Protein AF-A0A5B8UDT5-F1 (afdb_monomer)

Organism: NCBI:txid661481

Nearest PDB structures (foldseek):
  3krw-assembly1_A  TM=4.691E-01  e=7.005E-01  Homo sapiens
  3e0c-assembly1_A  TM=6.497E-01  e=2.748E+00  Homo sapiens
  8hmf-assembly1_D  TM=4.962E-01  e=3.238E+00  Tetrahymena thermophila
  7ris-assembly1_A  TM=4.663E-01  e=1.874E+00  Rhodopseudomonas palustris CGA009

Foldseek 3Di:
DDDDDDDDDDDPPPPPPQQDFDWDWDAWPNWIKIWTADQAWTFIATPVRDTPDTDGNQARDWDWDPPVPPRGTWIWGHNDDPDPPPIDTDPPPPVVPDDDD

Mean predicted aligned error: 12.81 Å

pLDDT: mean 71.19, std 19.26, range [31.28, 93.44]

Secondary structure (DSSP, 8-state):
---------------------EEEEEEETTEEEEEEE-SS-EEEEETT--EEEEE---SSEEEEE-SSSSSS-EEEEE--SSSTT-EEEE-----TT----

Structure (mmCIF, N/CA/C/O backbone):
data_AF-A0A5B8UDT5-F1
#
_entry.id   AF-A0A5B8UDT5-F1
#
loop_
_atom_site.group_PDB
_atom_site.id
_atom_site.type_symbol
_atom_site.label_atom_id
_atom_site.label_alt_id
_atom_site.label_comp_id
_atom_site.label_asym_id
_atom_site.label_entity_id
_atom_site.label_seq_id
_atom_site.pdbx_PDB_ins_code
_atom_site.Cartn_x
_atom_site.Cartn_y
_atom_site.Cartn_z
_atom_site.occupancy
_atom_site.B_iso_or_equiv
_atom_site.auth_seq_id
_atom_site.auth_comp_id
_atom_site.auth_asym_id
_atom_site.auth_atom_id
_atom_site.pdbx_PDB_model_num
ATOM 1 N N . MET A 1 1 ? -8.823 39.862 -53.486 1.00 39.84 1 MET A N 1
ATOM 2 C CA . MET A 1 1 ? -8.465 38.428 -53.560 1.00 39.84 1 MET A CA 1
ATOM 3 C C . MET A 1 1 ? -7.975 37.966 -52.196 1.00 39.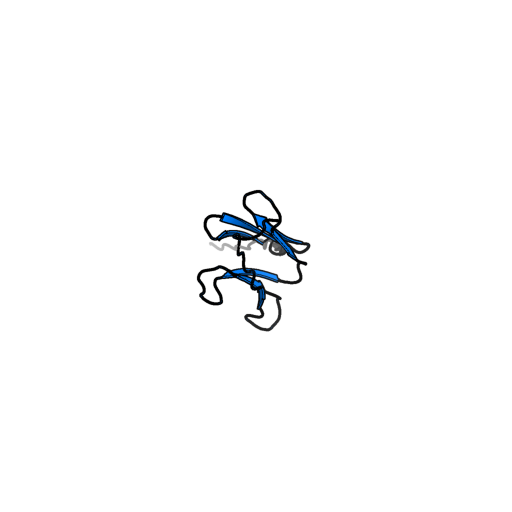84 1 MET A C 1
ATOM 5 O O . MET A 1 1 ? -7.106 38.598 -51.618 1.00 39.84 1 MET A O 1
ATOM 9 N N . ARG A 1 2 ? -8.595 36.902 -51.685 1.00 45.81 2 ARG A N 1
ATOM 10 C CA . ARG A 1 2 ? -8.346 36.196 -50.418 1.00 45.81 2 ARG A CA 1
ATOM 11 C C . ARG A 1 2 ? -6.991 35.489 -50.428 1.00 45.81 2 ARG A C 1
ATOM 13 O O . ARG A 1 2 ? -6.812 34.713 -51.357 1.00 45.81 2 ARG A O 1
ATOM 20 N N . ARG A 1 3 ? -6.154 35.627 -49.384 1.00 47.12 3 ARG A N 1
ATOM 21 C CA . ARG A 1 3 ? -5.308 34.544 -48.819 1.00 47.12 3 ARG A CA 1
ATOM 22 C C . ARG A 1 3 ? -5.023 34.806 -47.332 1.00 47.12 3 ARG A C 1
ATOM 24 O O . ARG A 1 3 ? -4.405 35.800 -46.980 1.00 47.12 3 ARG A O 1
ATOM 31 N N . LEU A 1 4 ? -5.532 33.903 -46.496 1.00 48.31 4 LEU A N 1
ATOM 32 C CA . LEU A 1 4 ? -5.233 33.749 -45.073 1.00 48.31 4 LEU A CA 1
ATOM 33 C C . LEU A 1 4 ? -3.885 33.030 -44.941 1.00 48.31 4 LEU A C 1
ATOM 35 O O . LEU A 1 4 ? -3.679 32.043 -45.646 1.00 48.31 4 LEU A O 1
ATOM 39 N N . PHE A 1 5 ? -3.026 33.455 -44.017 1.00 47.34 5 PHE A N 1
ATOM 40 C CA . PHE A 1 5 ? -1.934 32.621 -43.515 1.00 47.34 5 PHE A CA 1
ATOM 41 C C . PHE A 1 5 ? -2.009 32.592 -41.991 1.00 47.34 5 PHE A C 1
ATOM 43 O O . PHE A 1 5 ? -1.772 33.586 -41.312 1.00 47.34 5 PHE A O 1
ATOM 50 N N . PHE A 1 6 ? -2.428 31.433 -41.493 1.00 45.88 6 PHE A N 1
ATOM 51 C CA . PHE A 1 6 ? -2.328 31.018 -40.105 1.00 45.88 6 PHE A CA 1
ATOM 52 C C . PHE A 1 6 ? -0.880 30.607 -39.843 1.00 45.88 6 PHE A C 1
ATOM 54 O O . PHE A 1 6 ? -0.373 29.726 -40.537 1.00 45.88 6 PHE A O 1
ATOM 61 N N . THR A 1 7 ? -0.245 31.162 -38.817 1.00 51.66 7 THR A N 1
ATOM 62 C CA . THR A 1 7 ? 0.945 30.539 -38.229 1.00 51.66 7 THR A CA 1
ATOM 63 C C . THR A 1 7 ? 0.825 30.570 -36.716 1.00 51.66 7 THR A C 1
ATOM 65 O O . THR A 1 7 ? 0.914 31.600 -36.055 1.00 51.66 7 THR A O 1
ATOM 68 N N . THR A 1 8 ? 0.529 29.384 -36.207 1.00 51.75 8 THR A N 1
ATOM 69 C CA . THR A 1 8 ? 0.308 28.999 -34.822 1.00 51.75 8 THR A CA 1
ATOM 70 C C . THR A 1 8 ? 1.584 29.200 -34.003 1.00 51.75 8 THR A C 1
ATOM 72 O O . THR A 1 8 ? 2.636 28.671 -34.355 1.00 51.75 8 THR A O 1
ATOM 75 N N . VAL A 1 9 ? 1.498 29.943 -32.899 1.00 50.31 9 VAL A N 1
ATOM 76 C CA . VAL A 1 9 ? 2.582 30.051 -31.913 1.00 50.31 9 VAL A CA 1
ATOM 77 C C . VAL A 1 9 ? 2.682 28.727 -31.150 1.00 50.31 9 VAL A C 1
ATOM 79 O O . VAL A 1 9 ? 1.722 28.278 -30.527 1.00 50.31 9 VAL A O 1
ATOM 82 N N . PHE A 1 10 ? 3.847 28.091 -31.238 1.00 44.28 10 PHE A N 1
ATOM 83 C CA . PHE A 1 10 ? 4.182 26.821 -30.602 1.00 44.28 10 PHE A CA 1
ATOM 84 C C . PHE A 1 10 ? 4.489 27.065 -29.114 1.00 44.28 10 PHE A C 1
ATOM 86 O O . PHE A 1 10 ? 5.562 27.555 -28.767 1.00 44.28 10 PHE A O 1
ATOM 93 N N . PHE A 1 11 ? 3.540 26.768 -28.222 1.00 49.16 11 PHE A N 1
ATOM 94 C CA . PHE A 1 11 ? 3.797 26.743 -26.779 1.00 49.16 11 PHE A CA 1
ATOM 95 C C . PHE A 1 11 ? 4.605 25.483 -26.443 1.00 49.16 11 PHE A C 1
ATOM 97 O O . PHE A 1 11 ? 4.097 24.366 -26.531 1.00 49.16 11 PHE A O 1
ATOM 104 N N . PHE A 1 12 ? 5.867 25.662 -26.055 1.00 39.50 12 PHE A N 1
ATOM 105 C CA . PHE A 1 12 ? 6.689 24.613 -25.453 1.00 39.50 12 PHE A CA 1
ATOM 106 C C . PHE A 1 12 ? 6.118 24.297 -24.056 1.00 39.50 12 PHE A C 1
ATOM 108 O O . PHE A 1 12 ? 6.464 24.934 -23.063 1.00 39.50 12 PHE A O 1
ATOM 115 N N . LEU A 1 13 ? 5.185 23.346 -23.977 1.00 41.81 13 LEU A N 1
ATOM 116 C CA . LEU A 1 13 ? 4.772 22.730 -22.716 1.00 41.81 13 LEU A CA 1
ATOM 117 C C . LEU A 1 13 ? 5.905 21.808 -22.261 1.00 41.81 13 LEU A C 1
ATOM 119 O O . LEU A 1 13 ? 6.036 20.677 -22.724 1.00 41.81 13 LEU A O 1
ATOM 123 N N . ILE A 1 14 ? 6.747 22.314 -21.362 1.00 48.78 14 ILE A N 1
ATOM 124 C CA . ILE A 1 14 ? 7.653 21.479 -20.577 1.00 48.78 14 ILE A CA 1
ATOM 125 C C . ILE A 1 14 ? 6.757 20.650 -19.653 1.00 48.78 14 ILE A C 1
ATOM 127 O O . ILE A 1 14 ? 6.334 21.117 -18.596 1.00 48.78 14 ILE A O 1
ATOM 131 N N . PHE A 1 15 ? 6.420 19.429 -20.065 1.00 46.50 15 PHE A N 1
ATOM 132 C CA . PHE A 1 15 ? 5.884 18.438 -19.144 1.00 46.50 15 PHE A CA 1
ATOM 133 C C . PHE A 1 15 ? 7.016 18.055 -18.191 1.00 46.50 15 PHE A C 1
ATOM 135 O O . PHE A 1 15 ? 7.841 17.196 -18.489 1.00 46.50 15 PHE A O 1
ATOM 142 N N . LEU A 1 16 ? 7.066 18.724 -17.040 1.00 43.16 16 LEU A N 1
ATOM 143 C CA . LEU A 1 16 ? 7.671 18.157 -15.844 1.00 43.16 16 LEU A CA 1
ATOM 144 C C . LEU A 1 16 ? 6.931 16.846 -15.576 1.00 43.16 16 LEU A C 1
ATOM 146 O O . LEU A 1 16 ? 5.809 16.854 -15.073 1.00 43.16 16 LEU A O 1
ATOM 150 N N . THR A 1 17 ? 7.531 15.718 -15.943 1.00 43.53 17 THR A N 1
ATOM 151 C CA . THR A 1 17 ? 7.109 14.418 -15.428 1.00 43.53 17 THR A CA 1
ATOM 152 C C . THR A 1 17 ? 7.437 14.415 -13.941 1.00 43.53 17 THR A C 1
ATOM 154 O O . THR A 1 17 ? 8.534 14.036 -13.533 1.00 43.53 17 THR A O 1
ATOM 157 N N . GLN A 1 18 ? 6.520 14.928 -13.122 1.00 46.03 18 GLN A N 1
ATOM 158 C CA . GLN A 1 18 ? 6.559 14.689 -11.689 1.00 46.03 18 GLN A CA 1
ATOM 159 C C . GLN A 1 18 ? 6.444 13.175 -11.500 1.00 46.03 18 GLN A C 1
ATOM 161 O O . GLN A 1 18 ? 5.513 12.563 -12.030 1.00 46.03 18 GLN A O 1
ATOM 166 N N . GLY A 1 19 ? 7.426 12.572 -10.819 1.00 51.31 19 GLY A N 1
ATOM 167 C CA . GLY A 1 19 ? 7.373 11.163 -10.430 1.00 51.31 19 GLY A CA 1
ATOM 168 C C . GLY A 1 19 ? 6.005 10.865 -9.826 1.00 51.31 19 GLY A C 1
ATOM 169 O O . GLY A 1 19 ? 5.492 11.675 -9.053 1.00 51.31 19 GLY A O 1
ATOM 170 N N . GLN A 1 20 ? 5.377 9.775 -10.267 1.00 57.88 20 GLN A N 1
ATOM 171 C CA . GLN A 1 20 ? 3.999 9.448 -9.917 1.00 57.88 20 GLN A CA 1
ATOM 172 C C . GLN A 1 20 ? 3.846 9.361 -8.396 1.00 57.88 20 GLN A C 1
ATOM 174 O O . GLN A 1 20 ? 4.135 8.336 -7.790 1.00 57.88 20 GLN A O 1
ATOM 179 N N . GLN A 1 21 ? 3.345 10.429 -7.779 1.00 64.06 21 GLN A N 1
ATOM 180 C CA . GLN A 1 21 ? 2.792 10.349 -6.440 1.00 64.06 21 GLN A CA 1
ATOM 181 C C . GLN A 1 21 ? 1.527 9.495 -6.541 1.00 64.06 21 GLN A C 1
ATOM 183 O O . GLN A 1 21 ? 0.489 9.939 -7.038 1.00 64.06 21 GLN A O 1
ATOM 188 N N . ALA A 1 22 ? 1.629 8.241 -6.118 1.00 78.81 22 ALA A N 1
ATOM 189 C CA . ALA A 1 22 ? 0.556 7.272 -6.224 1.00 78.81 22 ALA A CA 1
ATOM 190 C C . ALA A 1 22 ? -0.033 7.032 -4.833 1.00 78.81 22 ALA A C 1
ATOM 192 O O . ALA A 1 22 ? 0.456 6.218 -4.053 1.00 78.81 22 ALA A O 1
ATOM 193 N N . THR A 1 23 ? -1.116 7.741 -4.510 1.00 90.19 23 THR A N 1
ATOM 194 C CA . THR A 1 23 ? -1.945 7.406 -3.347 1.00 90.19 23 THR A CA 1
ATOM 195 C C . THR A 1 23 ? -3.106 6.528 -3.800 1.00 90.19 23 THR A C 1
ATOM 197 O O . THR A 1 23 ? -3.962 6.966 -4.568 1.00 90.19 23 THR A O 1
ATOM 200 N N . LYS A 1 24 ? -3.162 5.281 -3.324 1.00 89.44 24 LYS A N 1
ATOM 201 C CA . LYS A 1 24 ? -4.230 4.325 -3.663 1.00 89.44 24 LYS A CA 1
ATOM 202 C C . LYS A 1 24 ? -4.915 3.855 -2.385 1.00 89.44 24 LYS A C 1
ATOM 204 O O . LYS A 1 24 ? -4.264 3.535 -1.394 1.00 89.44 24 LYS A O 1
ATOM 209 N N . THR A 1 25 ? -6.244 3.813 -2.404 1.00 90.12 25 THR A N 1
ATOM 210 C CA . THR A 1 25 ? -7.049 3.325 -1.276 1.00 90.12 25 THR A CA 1
ATOM 211 C C . THR A 1 25 ? -7.698 1.999 -1.640 1.00 90.12 25 THR A C 1
ATOM 213 O O . THR A 1 25 ? -8.211 1.839 -2.746 1.00 90.12 25 THR A O 1
ATOM 216 N N . VAL A 1 26 ? -7.696 1.054 -0.703 1.00 86.88 26 VAL A N 1
ATOM 217 C CA . VAL A 1 26 ? -8.310 -0.264 -0.870 1.00 86.88 26 VAL A CA 1
ATOM 218 C C . VAL A 1 26 ? -9.104 -0.648 0.372 1.00 86.88 26 VAL A C 1
ATOM 220 O O . VAL A 1 26 ? -8.733 -0.306 1.494 1.00 86.88 26 VAL A O 1
ATOM 223 N N . THR A 1 27 ? -10.203 -1.368 0.171 1.00 86.62 27 THR A N 1
ATOM 224 C CA . THR A 1 27 ? -10.967 -1.987 1.256 1.00 86.62 27 THR A CA 1
ATOM 225 C C . THR A 1 27 ? -10.687 -3.487 1.262 1.00 86.62 27 THR A C 1
ATOM 227 O O . THR A 1 27 ? -10.862 -4.140 0.234 1.00 86.62 27 THR A O 1
ATOM 230 N N . ILE A 1 28 ? -10.250 -4.015 2.406 1.00 79.75 28 ILE A N 1
ATOM 231 C CA . ILE A 1 28 ? -9.960 -5.437 2.653 1.00 79.75 28 ILE A CA 1
ATOM 232 C C . ILE A 1 28 ? -10.704 -5.822 3.934 1.00 79.75 28 ILE A C 1
ATOM 234 O O . ILE A 1 28 ? -10.540 -5.151 4.952 1.00 79.75 28 ILE A O 1
ATOM 238 N N . ASP A 1 29 ? -11.569 -6.838 3.886 1.00 80.19 29 ASP A N 1
ATOM 239 C CA . ASP A 1 29 ? -12.415 -7.262 5.018 1.00 80.19 29 ASP A CA 1
ATOM 240 C C . ASP A 1 29 ? -13.188 -6.108 5.691 1.00 80.19 29 ASP A C 1
ATOM 242 O O . ASP A 1 29 ? -13.255 -5.992 6.916 1.00 80.19 29 ASP A O 1
ATOM 246 N N . GLY A 1 30 ? -13.722 -5.183 4.887 1.00 82.12 30 GLY A N 1
ATOM 247 C CA . GLY A 1 30 ? -14.442 -4.001 5.378 1.00 82.12 30 GLY A CA 1
ATOM 248 C C . GLY A 1 30 ? -13.560 -2.937 6.049 1.00 82.12 30 GLY A C 1
ATOM 249 O O . GLY A 1 30 ? -14.069 -1.909 6.493 1.00 82.12 30 GLY A O 1
ATOM 250 N N . LYS A 1 31 ? -12.239 -3.136 6.105 1.00 84.81 31 LYS A N 1
ATOM 251 C CA . LYS A 1 31 ? -11.267 -2.170 6.630 1.00 84.81 31 LYS A CA 1
ATOM 252 C C . LYS A 1 31 ? -10.616 -1.416 5.478 1.00 84.81 31 LYS A C 1
ATOM 254 O O . LYS A 1 31 ? -10.210 -2.011 4.483 1.00 84.81 31 LYS A O 1
ATOM 259 N N . ARG A 1 32 ? -10.517 -0.094 5.617 1.00 88.69 32 ARG A N 1
ATOM 260 C CA . ARG A 1 32 ? -9.911 0.785 4.612 1.00 88.69 32 ARG A CA 1
ATOM 261 C C . ARG A 1 32 ? -8.417 0.952 4.874 1.00 88.69 32 ARG A C 1
ATOM 263 O O . ARG A 1 32 ? -8.028 1.268 5.998 1.00 88.69 32 ARG A O 1
ATOM 270 N N . PHE A 1 33 ? -7.627 0.809 3.820 1.00 89.12 33 PHE A N 1
ATOM 271 C CA . PHE A 1 33 ? -6.189 1.042 3.794 1.00 89.12 33 PHE A CA 1
ATOM 272 C C . PHE A 1 33 ? -5.860 2.096 2.757 1.00 89.12 33 PHE A C 1
ATOM 274 O O . PHE A 1 33 ? -6.462 2.121 1.684 1.00 89.12 33 PHE A O 1
ATOM 281 N N . THR A 1 34 ? -4.885 2.935 3.072 1.00 93.19 34 THR A N 1
ATOM 282 C CA . THR A 1 34 ? -4.355 3.936 2.152 1.00 93.19 34 THR A CA 1
ATOM 283 C C . THR A 1 34 ? -2.868 3.694 2.010 1.00 93.19 34 THR A C 1
ATOM 285 O O . THR A 1 34 ? -2.129 3.780 2.987 1.00 93.19 34 THR A O 1
ATOM 288 N N . ALA A 1 35 ? -2.457 3.361 0.794 1.00 91.88 35 ALA A N 1
ATOM 289 C CA . ALA A 1 35 ? -1.068 3.255 0.405 1.00 91.88 35 ALA A CA 1
ATOM 290 C C . ALA A 1 35 ? -0.619 4.556 -0.246 1.00 91.88 35 ALA A C 1
ATOM 292 O O . ALA A 1 35 ? -1.355 5.142 -1.045 1.00 91.88 35 ALA A O 1
ATOM 293 N N . HIS A 1 36 ? 0.590 4.970 0.086 1.00 92.56 36 HIS A N 1
ATOM 294 C CA . HIS A 1 36 ? 1.277 6.103 -0.503 1.00 92.56 36 HIS A CA 1
ATOM 295 C C . HIS A 1 36 ? 2.610 5.631 -1.048 1.00 92.56 36 HIS A C 1
ATOM 297 O O . HIS A 1 36 ? 3.325 4.881 -0.381 1.00 92.56 36 HIS A O 1
ATOM 303 N N . HIS A 1 37 ? 2.924 6.100 -2.245 1.00 90.81 37 HIS A N 1
ATOM 304 C CA . HIS A 1 37 ? 4.205 5.901 -2.881 1.00 90.81 37 HIS A CA 1
ATOM 305 C C . HIS A 1 37 ? 4.654 7.212 -3.513 1.00 90.81 37 HIS A C 1
ATOM 307 O O . HIS A 1 37 ? 3.914 7.817 -4.296 1.00 90.81 37 HIS A O 1
ATOM 313 N N . ASP A 1 38 ? 5.863 7.628 -3.168 1.00 89.00 38 ASP A N 1
ATOM 314 C CA . ASP A 1 38 ? 6.626 8.627 -3.896 1.00 89.00 38 ASP A CA 1
ATOM 315 C C . ASP A 1 38 ? 8.101 8.192 -3.990 1.00 89.00 38 ASP A C 1
ATOM 317 O O . ASP A 1 38 ? 8.463 7.066 -3.646 1.00 89.00 38 ASP A O 1
ATOM 321 N N . GLN A 1 39 ? 8.955 9.089 -4.483 1.00 84.50 39 GLN A N 1
ATOM 322 C CA . G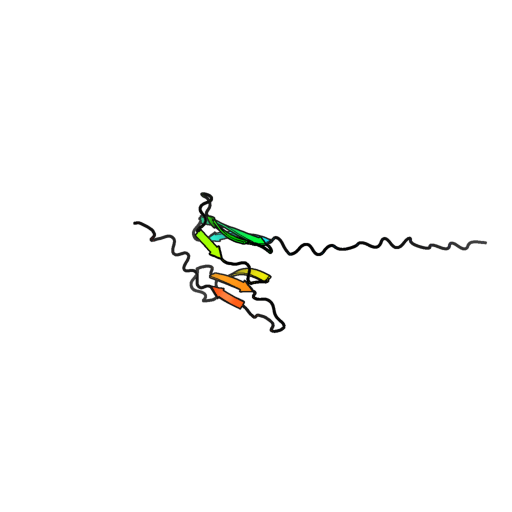LN A 1 39 ? 10.390 8.848 -4.659 1.00 84.50 39 GLN A CA 1
ATOM 323 C C . GLN A 1 39 ? 11.173 8.631 -3.346 1.00 84.50 39 GLN A C 1
ATOM 325 O O . GLN A 1 39 ? 12.327 8.212 -3.397 1.00 84.50 39 GLN A O 1
ATOM 330 N N . TRP A 1 40 ? 10.590 8.946 -2.186 1.00 87.12 40 TRP A N 1
ATOM 331 C CA . TRP A 1 40 ? 11.251 8.916 -0.878 1.00 87.12 40 TRP A CA 1
ATOM 332 C C . TRP A 1 40 ? 10.682 7.854 0.051 1.00 87.12 40 TRP A C 1
ATOM 334 O O . TRP A 1 40 ? 11.427 7.255 0.824 1.00 87.12 40 TRP A O 1
ATOM 344 N N . ASP A 1 41 ? 9.382 7.601 -0.034 1.00 89.62 41 ASP A N 1
ATOM 345 C CA . ASP A 1 41 ? 8.685 6.760 0.916 1.00 89.62 41 ASP A CA 1
ATOM 346 C C . ASP A 1 41 ? 7.665 5.844 0.243 1.00 89.62 41 ASP A C 1
ATOM 348 O O . ASP A 1 41 ? 6.946 6.199 -0.698 1.00 89.62 41 ASP A O 1
ATOM 352 N N . PHE A 1 42 ? 7.534 4.657 0.834 1.00 90.62 42 PHE A N 1
ATOM 353 C CA . PHE A 1 42 ? 6.344 3.842 0.697 1.00 90.62 42 PHE A CA 1
ATOM 354 C C . PHE A 1 42 ? 5.789 3.465 2.062 1.00 90.62 42 PHE A C 1
ATOM 356 O O . PHE A 1 42 ? 6.490 2.928 2.927 1.00 90.62 42 PHE A O 1
ATOM 363 N N . TRP A 1 43 ? 4.489 3.673 2.233 1.00 91.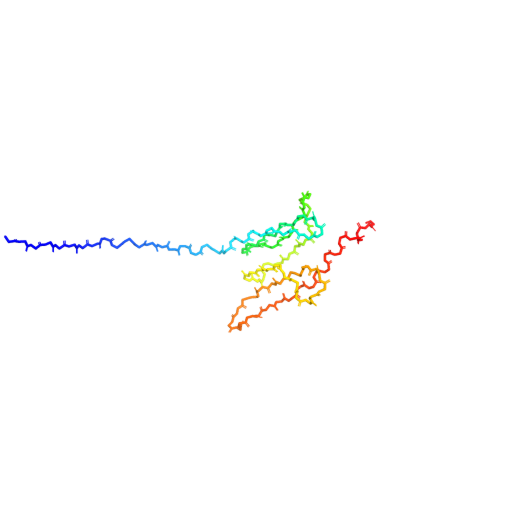94 43 TRP A N 1
ATOM 364 C CA . TRP A 1 43 ? 3.789 3.226 3.425 1.00 91.94 43 TRP A CA 1
ATOM 365 C C . TRP A 1 43 ? 2.340 2.875 3.137 1.00 91.94 43 TRP A C 1
ATOM 367 O O . TRP A 1 43 ? 1.723 3.353 2.188 1.00 91.94 43 TRP A O 1
ATOM 377 N N . ILE A 1 44 ? 1.782 2.049 4.015 1.00 91.88 44 ILE A N 1
ATOM 378 C CA . ILE A 1 44 ? 0.352 1.766 4.068 1.00 91.88 44 ILE A CA 1
ATOM 379 C C . ILE A 1 44 ? -0.126 2.093 5.472 1.00 91.88 44 ILE A C 1
ATOM 381 O O . ILE A 1 44 ? 0.424 1.578 6.447 1.00 91.88 44 ILE A O 1
ATOM 385 N N . ILE A 1 45 ? -1.170 2.910 5.571 1.00 93.44 45 ILE A N 1
ATOM 386 C CA . ILE A 1 45 ? -1.879 3.162 6.826 1.00 93.44 45 ILE A CA 1
ATOM 387 C C . ILE A 1 45 ? -3.256 2.505 6.828 1.00 93.44 45 ILE A C 1
ATOM 389 O O . ILE A 1 45 ? -3.893 2.340 5.784 1.00 93.44 45 ILE A O 1
ATOM 393 N N . ASN A 1 46 ? -3.736 2.154 8.017 1.00 91.88 46 ASN A N 1
ATOM 394 C CA . ASN A 1 46 ? -5.111 1.710 8.229 1.00 91.88 46 ASN A CA 1
ATOM 395 C C . ASN A 1 46 ? -6.078 2.908 8.403 1.00 91.88 46 ASN A C 1
ATOM 397 O O . ASN A 1 46 ? -5.681 4.074 8.433 1.00 91.88 46 ASN A O 1
ATOM 401 N N . SER A 1 47 ? -7.370 2.630 8.593 1.00 89.31 47 SER A N 1
ATOM 402 C CA . SER A 1 47 ? -8.400 3.658 8.817 1.00 89.31 47 SER A CA 1
ATOM 403 C C . SER A 1 47 ? -8.219 4.490 10.095 1.00 89.31 47 SER A C 1
ATOM 405 O O . SER A 1 47 ? -8.820 5.557 10.204 1.00 89.31 47 SER A O 1
ATOM 407 N N . LYS A 1 48 ? -7.420 4.014 11.056 1.00 93.31 48 LYS A N 1
ATOM 408 C CA . LYS A 1 48 ? -7.051 4.724 12.290 1.00 93.31 48 LYS A CA 1
ATOM 409 C C . LYS A 1 48 ? -5.794 5.588 12.124 1.00 93.31 48 LYS A C 1
ATOM 411 O O . LYS A 1 48 ? -5.424 6.274 13.067 1.00 93.31 48 LYS A O 1
ATOM 416 N N . LYS A 1 49 ? -5.205 5.611 10.921 1.00 92.06 49 LYS A N 1
ATOM 417 C CA . LYS A 1 49 ? -3.928 6.258 10.579 1.00 92.06 49 LYS A CA 1
ATOM 418 C C . LYS A 1 49 ? -2.688 5.568 11.163 1.00 92.06 49 LYS A C 1
ATOM 420 O O . LYS A 1 49 ? -1.615 6.161 11.133 1.00 92.06 49 LYS A O 1
ATOM 425 N N . ASP A 1 50 ? -2.802 4.323 11.627 1.00 92.69 50 ASP A N 1
ATOM 426 C CA . ASP A 1 50 ? -1.626 3.550 12.035 1.00 92.69 50 ASP A CA 1
ATOM 427 C C . ASP A 1 50 ? -0.899 3.032 10.793 1.00 92.69 50 ASP A C 1
ATOM 429 O O . ASP A 1 50 ? -1.530 2.435 9.913 1.00 92.69 50 ASP A O 1
ATOM 433 N N . THR A 1 51 ? 0.421 3.207 10.741 1.00 91.38 51 THR A N 1
ATOM 434 C CA . THR A 1 51 ? 1.274 2.610 9.707 1.00 91.38 51 THR A CA 1
ATOM 435 C C . THR A 1 51 ? 1.362 1.102 9.912 1.00 91.38 51 THR A C 1
ATOM 437 O O . THR A 1 51 ? 1.881 0.633 10.920 1.00 91.38 51 THR A O 1
ATOM 440 N N . VAL A 1 52 ? 0.857 0.339 8.943 1.00 90.38 52 VAL A N 1
ATOM 441 C CA . VAL A 1 52 ? 0.868 -1.134 8.951 1.00 90.38 52 VAL A CA 1
ATOM 442 C C 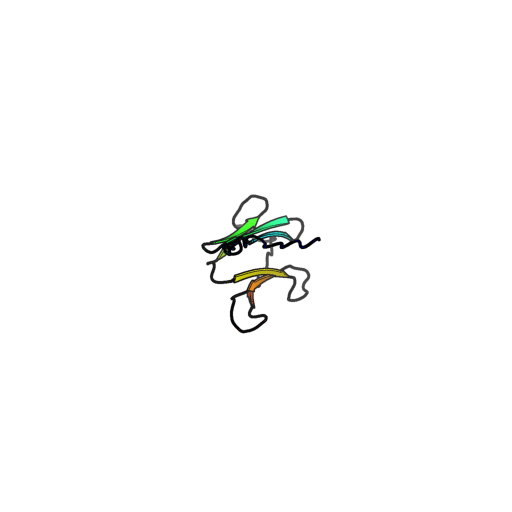. VAL A 1 52 ? 1.956 -1.719 8.056 1.00 90.38 52 VAL A C 1
ATOM 444 O O . VAL A 1 52 ? 2.342 -2.870 8.235 1.00 90.38 52 VAL A O 1
ATOM 447 N N . VAL A 1 53 ? 2.460 -0.929 7.105 1.00 88.88 53 VAL A N 1
ATOM 448 C CA . VAL A 1 53 ? 3.593 -1.273 6.240 1.00 88.88 53 VAL A CA 1
ATOM 449 C C . VAL A 1 53 ? 4.438 -0.031 6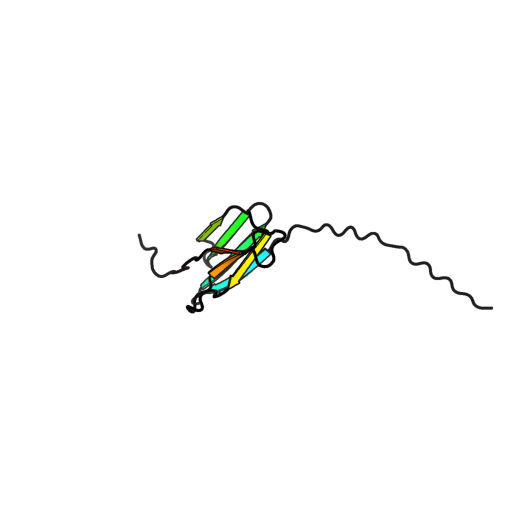.037 1.00 88.88 53 VAL A C 1
ATOM 451 O O . VAL A 1 53 ? 3.896 1.045 5.782 1.00 88.88 53 VAL A O 1
ATOM 454 N N . LYS A 1 54 ? 5.757 -0.200 6.094 1.00 90.12 54 LYS A N 1
ATOM 455 C CA . LYS A 1 54 ? 6.734 0.783 5.636 1.00 90.12 54 LYS A CA 1
ATOM 456 C C . LYS A 1 54 ? 7.834 0.046 4.881 1.00 90.12 54 LYS A C 1
ATOM 458 O O . LYS A 1 54 ? 8.384 -0.912 5.418 1.00 90.12 54 LYS A O 1
ATOM 463 N N . LEU A 1 55 ? 8.113 0.467 3.652 1.00 86.44 55 LEU A N 1
ATOM 464 C CA . LEU A 1 55 ? 9.157 -0.105 2.799 1.00 86.44 55 LEU A CA 1
ATOM 465 C C . LEU A 1 55 ? 10.000 1.024 2.208 1.00 86.44 55 LEU A C 1
ATOM 467 O O . LEU A 1 55 ? 9.534 2.156 2.086 1.00 86.44 55 LEU A O 1
ATOM 471 N N . GLU A 1 56 ? 11.227 0.700 1.817 1.00 85.56 56 GLU A N 1
ATOM 472 C CA . GLU A 1 56 ? 12.030 1.599 0.989 1.00 85.56 56 GLU A CA 1
ATOM 473 C C . GLU A 1 56 ? 11.412 1.706 -0.420 1.00 85.56 56 GLU A C 1
ATOM 475 O O . GLU A 1 56 ? 10.927 0.694 -0.943 1.00 85.56 56 GLU A O 1
ATOM 480 N N . PRO A 1 57 ? 11.427 2.892 -1.057 1.00 80.38 57 PRO A N 1
ATOM 481 C CA . PRO A 1 57 ? 10.823 3.141 -2.371 1.00 80.38 57 PRO A CA 1
ATOM 482 C C . PRO A 1 57 ? 11.693 2.589 -3.519 1.00 80.38 57 PRO A C 1
ATOM 484 O O . PRO A 1 57 ? 12.050 3.294 -4.457 1.00 80.38 57 PRO A O 1
ATOM 487 N N . ALA A 1 58 ? 12.081 1.316 -3.448 1.00 82.69 58 ALA A N 1
ATOM 488 C CA . ALA A 1 58 ? 12.947 0.659 -4.431 1.00 82.69 58 ALA A CA 1
ATOM 489 C C . ALA A 1 58 ? 12.164 0.045 -5.615 1.00 82.69 58 ALA A C 1
ATOM 491 O O . ALA A 1 58 ? 12.575 -0.971 -6.177 1.00 82.69 58 ALA A O 1
ATOM 492 N N . PHE A 1 59 ? 11.003 0.610 -5.946 1.00 82.44 59 PHE A N 1
ATOM 493 C CA . PHE A 1 59 ? 10.075 0.138 -6.976 1.00 82.44 59 PHE A CA 1
ATOM 494 C C . PHE A 1 59 ? 9.378 1.336 -7.638 1.00 82.44 59 PHE A C 1
ATOM 496 O O . PHE A 1 59 ? 9.371 2.426 -7.076 1.00 82.44 59 PHE A O 1
ATOM 503 N N . MET A 1 60 ? 8.849 1.147 -8.848 1.00 81.06 60 MET A N 1
ATOM 504 C CA . MET A 1 60 ? 8.237 2.182 -9.688 1.00 81.06 60 MET A CA 1
ATOM 505 C C . MET A 1 60 ? 6.737 2.383 -9.444 1.00 81.06 60 MET A C 1
ATOM 507 O O . MET A 1 60 ? 6.246 3.502 -9.561 1.00 81.06 60 MET A O 1
ATOM 511 N N . ASP A 1 61 ? 5.992 1.310 -9.174 1.00 84.44 61 ASP A N 1
ATOM 512 C CA . ASP A 1 61 ? 4.555 1.374 -8.876 1.00 84.44 61 ASP A CA 1
ATOM 513 C C . ASP A 1 61 ? 4.149 0.201 -7.975 1.00 84.44 61 ASP A C 1
ATOM 515 O O . ASP A 1 61 ? 4.925 -0.712 -7.687 1.00 84.44 61 ASP A O 1
ATOM 519 N N . PHE A 1 62 ? 2.906 0.213 -7.514 1.00 86.31 62 PHE A N 1
ATOM 520 C CA . PHE A 1 62 ? 2.314 -0.853 -6.729 1.00 86.31 62 PHE A CA 1
ATOM 521 C C . PHE A 1 62 ? 0.843 -1.067 -7.093 1.00 86.31 62 PHE A C 1
ATOM 523 O O . PHE A 1 62 ? 0.128 -0.150 -7.507 1.00 86.31 62 PHE A O 1
ATOM 530 N N . LYS A 1 63 ? 0.330 -2.277 -6.875 1.00 86.25 63 LYS A N 1
ATOM 531 C CA . LYS A 1 63 ? -1.100 -2.583 -7.019 1.00 86.25 63 LYS A CA 1
ATOM 532 C C . LYS A 1 63 ? -1.568 -3.594 -5.983 1.00 86.25 63 LYS A C 1
ATOM 534 O O . LYS A 1 63 ? -0.796 -4.426 -5.518 1.00 86.25 63 LYS A O 1
ATOM 539 N N . PHE A 1 64 ? -2.857 -3.528 -5.663 1.00 85.81 64 PHE A N 1
ATOM 540 C CA . PHE A 1 64 ? -3.530 -4.533 -4.845 1.00 85.81 64 PHE A CA 1
ATOM 541 C C . PHE A 1 64 ? -4.247 -5.536 -5.747 1.00 85.81 64 PHE A C 1
ATOM 543 O O . PHE A 1 64 ? -5.158 -5.144 -6.480 1.00 85.81 64 PHE A O 1
ATOM 550 N N . SER A 1 65 ? -3.871 -6.810 -5.681 1.00 84.06 65 SER A N 1
ATOM 551 C CA . SER A 1 65 ? -4.436 -7.879 -6.513 1.00 84.06 65 SER A CA 1
ATOM 552 C C . SER A 1 65 ? -4.494 -9.178 -5.725 1.00 84.06 65 SER A C 1
ATOM 554 O O . SER A 1 65 ? -3.564 -9.457 -4.992 1.00 84.06 65 SER A O 1
ATOM 556 N N . ASP A 1 66 ? -5.543 -9.975 -5.896 1.00 83.44 66 ASP A N 1
ATOM 557 C CA . ASP A 1 66 ? -5.589 -11.354 -5.389 1.00 83.44 66 ASP A CA 1
ATOM 558 C C . ASP A 1 66 ? -4.840 -12.253 -6.387 1.00 83.44 66 ASP A C 1
ATOM 560 O O . ASP A 1 66 ? -5.391 -12.652 -7.417 1.00 83.44 66 ASP A O 1
ATOM 564 N N . PHE A 1 67 ? -3.531 -12.430 -6.181 1.00 81.81 67 PHE A N 1
ATOM 565 C CA . PHE A 1 67 ? -2.663 -13.122 -7.136 1.00 81.81 67 PHE A CA 1
ATOM 566 C C . PHE A 1 67 ? -2.816 -14.643 -7.039 1.00 81.81 67 PHE A C 1
ATOM 568 O O . PHE A 1 67 ? -2.823 -15.329 -8.065 1.00 81.81 67 PHE A O 1
ATOM 575 N N . ASN A 1 68 ? -2.955 -15.176 -5.823 1.00 80.69 68 ASN A N 1
ATOM 576 C CA . ASN A 1 68 ? -3.078 -16.613 -5.572 1.00 80.69 68 ASN A CA 1
ATOM 577 C C . ASN A 1 68 ? -4.537 -17.125 -5.585 1.00 80.69 68 ASN A C 1
ATOM 579 O O . ASN A 1 68 ? -4.742 -18.337 -5.501 1.00 80.69 68 ASN A O 1
ATOM 583 N N . LYS A 1 69 ? -5.526 -16.237 -5.770 1.00 85.62 69 LYS A N 1
ATOM 584 C CA . LYS A 1 69 ? -6.970 -16.529 -5.822 1.00 85.62 69 LYS A CA 1
ATOM 585 C C . LYS A 1 69 ? -7.512 -17.114 -4.518 1.00 85.62 69 LYS A C 1
ATOM 587 O O . LYS A 1 69 ? -8.419 -17.950 -4.553 1.00 85.62 69 LYS A O 1
ATOM 592 N N . ASP A 1 70 ? -6.956 -16.709 -3.381 1.00 80.12 70 ASP A N 1
ATOM 593 C CA . ASP A 1 70 ? -7.388 -17.180 -2.062 1.00 80.12 70 ASP A CA 1
ATOM 594 C C . ASP A 1 70 ? -8.496 -16.312 -1.435 1.00 80.12 70 ASP A C 1
ATOM 596 O O . ASP A 1 70 ? -9.006 -16.631 -0.357 1.00 80.12 70 ASP A O 1
ATOM 600 N N . GLY A 1 71 ? -8.917 -15.255 -2.137 1.00 77.69 71 GLY A N 1
ATOM 601 C CA . GLY A 1 71 ? -9.934 -14.311 -1.688 1.00 77.6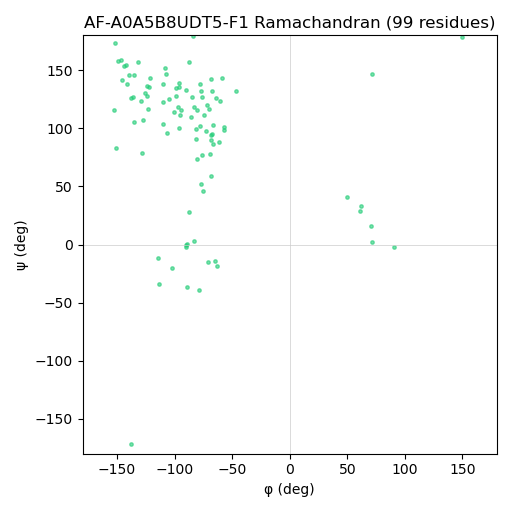9 71 GLY A CA 1
ATOM 602 C C . GLY A 1 71 ? -9.374 -13.109 -0.925 1.00 77.69 71 GLY A C 1
ATOM 603 O O . GLY A 1 71 ? -10.149 -12.216 -0.570 1.00 77.69 71 GLY A O 1
ATOM 604 N N . TYR A 1 72 ? -8.060 -13.038 -0.701 1.00 79.00 72 TYR A N 1
ATOM 605 C CA . TYR A 1 72 ? -7.381 -11.906 -0.081 1.00 79.00 72 TYR A CA 1
ATOM 606 C C . TYR A 1 72 ? -6.570 -11.114 -1.112 1.00 79.00 72 TYR A C 1
ATOM 608 O O . TYR A 1 72 ? -6.046 -11.642 -2.082 1.00 79.00 72 TYR A O 1
ATOM 616 N N . LYS A 1 73 ? -6.484 -9.790 -0.928 1.00 81.38 73 LYS A N 1
ATOM 617 C CA . LYS A 1 73 ? -5.665 -8.948 -1.810 1.00 81.38 73 LYS A CA 1
ATOM 618 C C . LYS A 1 73 ? -4.212 -8.939 -1.348 1.00 81.38 73 LYS A C 1
ATOM 620 O O . LYS A 1 73 ? -3.937 -8.522 -0.225 1.00 81.38 73 LYS A O 1
ATOM 625 N N . ASP A 1 74 ? -3.310 -9.255 -2.265 1.00 82.50 74 ASP A N 1
ATOM 626 C CA . ASP A 1 74 ? -1.865 -9.123 -2.122 1.00 82.50 74 ASP A CA 1
ATOM 627 C C . ASP A 1 74 ? -1.377 -7.732 -2.535 1.00 82.50 74 ASP A C 1
ATOM 629 O O . ASP A 1 74 ? -2.007 -7.030 -3.336 1.00 82.50 74 ASP A O 1
ATOM 633 N N . LEU A 1 75 ? -0.205 -7.351 -2.022 1.00 86.00 75 LEU A N 1
ATOM 634 C CA . LEU A 1 75 ? 0.529 -6.172 -2.467 1.00 86.00 75 LEU A CA 1
ATOM 635 C C . LEU A 1 75 ? 1.574 -6.585 -3.511 1.00 86.00 75 LEU A C 1
ATOM 637 O O . LEU A 1 75 ? 2.570 -7.240 -3.200 1.00 86.00 75 LEU A O 1
ATOM 641 N N . MET A 1 76 ? 1.367 -6.165 -4.755 1.00 85.56 76 MET A N 1
ATOM 642 C CA . MET A 1 76 ? 2.334 -6.346 -5.837 1.00 85.56 76 MET A CA 1
ATOM 643 C C . MET A 1 76 ? 3.133 -5.059 -6.029 1.00 85.56 76 MET A C 1
ATOM 645 O O . MET A 1 76 ? 2.533 -3.996 -6.192 1.00 85.56 76 MET A O 1
ATOM 649 N N . LEU A 1 77 ? 4.462 -5.162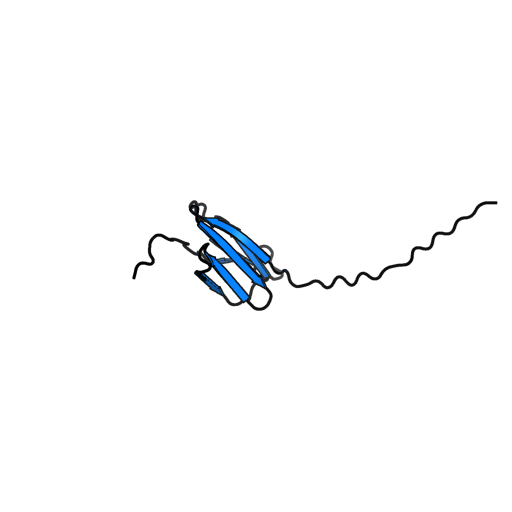 -6.033 1.00 85.31 77 LEU A N 1
ATOM 650 C CA . LEU A 1 77 ? 5.390 -4.047 -6.231 1.00 85.31 77 LEU A CA 1
ATOM 651 C C . LEU A 1 77 ? 6.066 -4.196 -7.595 1.00 85.31 77 LEU A C 1
ATOM 653 O O . LEU A 1 77 ? 6.674 -5.229 -7.871 1.00 85.31 77 LEU A O 1
ATOM 657 N N . ASP A 1 78 ? 5.944 -3.190 -8.451 1.00 84.31 78 ASP A N 1
ATOM 658 C CA . ASP A 1 78 ? 6.570 -3.143 -9.771 1.00 84.31 78 ASP A CA 1
ATOM 659 C C . ASP A 1 78 ? 7.984 -2.591 -9.645 1.00 84.31 78 ASP A C 1
ATOM 661 O O . ASP A 1 78 ? 8.156 -1.413 -9.361 1.00 84.31 78 ASP A O 1
ATOM 665 N N . LEU A 1 79 ? 9.010 -3.417 -9.832 1.00 76.56 79 LEU A N 1
ATOM 666 C CA . LEU A 1 79 ? 10.390 -2.976 -9.623 1.00 76.56 79 LEU A CA 1
ATOM 667 C C . LEU A 1 79 ? 10.901 -1.995 -10.676 1.00 76.56 79 LEU A C 1
ATOM 669 O O . LEU A 1 79 ? 11.944 -1.377 -10.465 1.00 76.56 79 LEU A O 1
ATOM 673 N N . GLY A 1 80 ? 10.208 -1.870 -11.804 1.00 65.56 80 GLY A N 1
ATOM 674 C CA . GLY A 1 80 ? 10.776 -1.213 -12.961 1.00 65.56 80 GLY A CA 1
ATOM 675 C C . GLY A 1 80 ? 11.876 -2.031 -13.627 1.00 65.56 80 GLY A C 1
ATOM 676 O O . GLY A 1 80 ? 12.643 -2.769 -13.005 1.00 65.56 80 GLY A O 1
ATOM 677 N N . GLY A 1 81 ? 11.955 -1.905 -14.945 1.00 65.62 81 GLY A N 1
ATOM 678 C CA . GLY A 1 81 ? 12.984 -2.546 -15.747 1.00 65.62 81 GLY A CA 1
ATOM 679 C C . GLY A 1 81 ? 12.496 -2.874 -17.147 1.00 65.62 81 GLY A C 1
ATOM 680 O O . GLY A 1 81 ? 11.344 -2.659 -17.506 1.00 65.62 81 GLY A O 1
ATOM 681 N N . ASN A 1 82 ? 13.399 -3.430 -17.945 1.00 64.69 82 ASN A N 1
ATOM 682 C CA . ASN A 1 82 ? 13.146 -3.728 -19.356 1.00 64.69 82 ASN A CA 1
ATOM 683 C C . ASN A 1 82 ? 12.413 -5.069 -19.542 1.00 64.69 82 ASN A C 1
ATOM 685 O O . ASN A 1 82 ? 12.228 -5.527 -20.668 1.00 64.69 82 ASN A O 1
ATOM 689 N N . ILE A 1 83 ? 12.065 -5.725 -18.433 1.00 69.00 83 ILE A N 1
ATOM 690 C CA . ILE A 1 83 ? 11.348 -6.992 -18.400 1.00 69.00 83 ILE A CA 1
ATOM 691 C C . ILE A 1 83 ? 9.886 -6.655 -18.088 1.00 69.00 83 ILE A C 1
ATOM 693 O O . ILE A 1 83 ? 9.618 -6.163 -16.988 1.00 69.00 83 ILE A O 1
ATOM 697 N N . PRO A 1 84 ? 8.951 -6.883 -19.027 1.00 62.97 84 PRO A N 1
ATOM 698 C CA . PRO A 1 84 ? 7.534 -6.707 -18.745 1.00 62.97 84 PRO A CA 1
ATOM 699 C C . PRO A 1 84 ? 7.112 -7.618 -17.586 1.00 62.97 84 PRO A C 1
ATOM 701 O O . PRO A 1 84 ? 7.607 -8.736 -17.453 1.00 62.97 84 PRO A O 1
ATOM 704 N N . ASP A 1 85 ? 6.209 -7.116 -16.745 1.00 63.78 85 ASP A N 1
ATOM 705 C CA . ASP A 1 85 ? 5.656 -7.827 -15.588 1.00 63.78 85 ASP A CA 1
ATOM 706 C C . ASP A 1 85 ? 6.683 -8.247 -14.511 1.00 63.78 85 ASP A C 1
ATOM 708 O O . ASP A 1 85 ? 6.474 -9.222 -13.782 1.00 63.78 85 ASP A O 1
ATOM 712 N N . ASN A 1 86 ? 7.787 -7.501 -14.362 1.00 70.62 86 ASN A N 1
ATOM 713 C CA . ASN A 1 86 ? 8.774 -7.735 -13.304 1.00 70.62 86 ASN A CA 1
ATOM 714 C C . ASN A 1 86 ? 8.288 -7.230 -11.933 1.00 70.62 86 ASN A C 1
ATOM 716 O O . ASN A 1 86 ? 8.703 -6.184 -11.426 1.00 70.62 86 ASN A O 1
ATOM 720 N N . TYR A 1 87 ? 7.400 -8.009 -11.323 1.00 65.50 87 TYR A N 1
ATOM 721 C CA . TYR A 1 87 ? 6.852 -7.725 -10.005 1.00 65.50 87 TYR A CA 1
ATOM 722 C C . TYR A 1 87 ? 7.605 -8.475 -8.904 1.00 65.50 87 TYR A C 1
ATOM 724 O O . TYR A 1 87 ? 7.812 -9.688 -8.983 1.00 65.50 87 TYR A O 1
ATOM 732 N N . ARG A 1 88 ? 7.920 -7.784 -7.803 1.00 69.38 88 ARG A N 1
ATOM 733 C CA . ARG A 1 88 ? 8.101 -8.457 -6.512 1.00 69.38 88 ARG A CA 1
ATOM 734 C C . ARG A 1 88 ? 6.734 -8.649 -5.886 1.00 69.38 88 ARG A C 1
ATOM 736 O O . ARG A 1 88 ? 6.024 -7.687 -5.590 1.00 69.38 88 ARG A O 1
ATOM 743 N N . LEU A 1 89 ? 6.376 -9.910 -5.676 1.00 61.31 89 LEU A N 1
ATOM 744 C CA . LEU A 1 89 ? 5.197 -1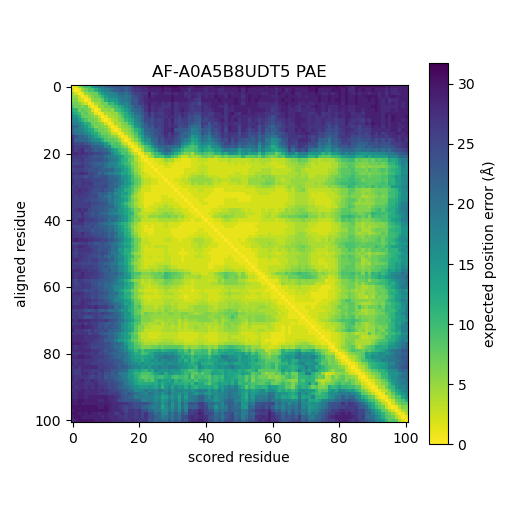0.251 -4.905 1.00 61.31 89 LEU A CA 1
ATOM 745 C C . LEU A 1 89 ? 5.547 -10.164 -3.424 1.00 61.31 89 LEU A C 1
ATOM 747 O O . LEU A 1 89 ? 6.366 -10.936 -2.923 1.00 61.31 89 LEU A O 1
ATOM 751 N N . PHE A 1 90 ? 4.907 -9.233 -2.728 1.00 62.38 90 PHE A N 1
ATOM 752 C CA . PHE A 1 90 ? 4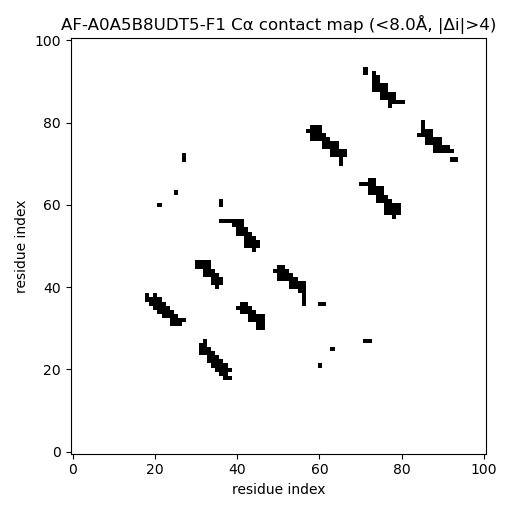.887 -9.254 -1.281 1.00 62.38 90 PHE A CA 1
ATOM 753 C C . PHE A 1 90 ? 3.587 -9.939 -0.865 1.00 62.38 90 PHE A C 1
ATOM 755 O O . PHE A 1 90 ? 2.515 -9.332 -0.894 1.00 62.38 90 PHE A O 1
ATOM 762 N N . LEU A 1 91 ? 3.688 -11.223 -0.504 1.00 54.03 91 LEU A N 1
ATOM 763 C CA . LEU A 1 91 ? 2.597 -11.966 0.129 1.00 54.03 91 LEU A CA 1
ATOM 764 C C . LEU A 1 91 ? 2.401 -11.405 1.533 1.00 54.03 91 LEU A C 1
ATOM 766 O O . LEU A 1 91 ? 2.868 -11.947 2.537 1.00 54.03 91 LEU A O 1
ATOM 770 N N . MET A 1 92 ? 1.750 -10.253 1.599 1.00 52.97 92 MET A N 1
ATOM 771 C CA . MET A 1 92 ? 1.271 -9.736 2.853 1.00 52.97 92 MET A CA 1
ATOM 772 C C . MET A 1 92 ? -0.033 -10.459 3.140 1.00 52.97 92 MET A C 1
ATOM 774 O O . MET A 1 92 ? -1.093 -10.063 2.664 1.00 52.97 92 MET A O 1
ATOM 778 N N . PHE A 1 93 ? 0.039 -11.485 3.987 1.00 47.59 93 PHE A N 1
ATOM 779 C CA . PHE A 1 93 ? -1.129 -11.883 4.748 1.00 47.59 93 PHE A CA 1
ATOM 780 C C . PHE A 1 93 ? -1.503 -10.676 5.614 1.00 47.59 93 PHE A C 1
ATOM 782 O O . PHE A 1 93 ? -1.049 -10.551 6.753 1.00 47.59 93 PHE A O 1
ATOM 789 N N . LEU A 1 94 ? -2.329 -9.763 5.097 1.00 48.16 94 LEU A N 1
ATOM 790 C CA . LEU A 1 94 ? -3.082 -8.799 5.897 1.00 48.16 94 LEU A CA 1
ATOM 791 C C . LEU A 1 94 ? -4.140 -9.588 6.682 1.00 48.16 94 LEU A C 1
ATOM 793 O O . LEU A 1 94 ? -5.343 -9.383 6.587 1.00 48.16 94 LEU A O 1
ATOM 797 N N . ASN A 1 95 ? -3.661 -10.533 7.488 1.00 39.31 95 ASN A N 1
ATOM 798 C CA . ASN A 1 95 ? -4.419 -11.350 8.401 1.00 39.31 95 ASN A CA 1
ATOM 799 C C . ASN A 1 95 ? -4.641 -10.488 9.644 1.00 39.31 95 ASN A C 1
ATOM 801 O O . ASN A 1 95 ? -4.021 -10.669 10.693 1.00 39.31 95 ASN A O 1
ATOM 805 N N . ILE A 1 96 ? -5.525 -9.492 9.534 1.00 45.09 96 ILE A N 1
ATOM 806 C CA . ILE A 1 96 ? -5.906 -8.608 10.649 1.00 45.09 96 ILE A CA 1
ATOM 807 C C . ILE A 1 96 ? -6.850 -9.351 11.603 1.00 45.09 96 ILE A C 1
ATOM 809 O O . ILE A 1 96 ? -7.905 -8.844 12.000 1.00 45.09 96 ILE A O 1
ATOM 813 N N . ARG A 1 97 ? -6.487 -10.586 11.946 1.00 35.12 97 ARG A N 1
ATOM 814 C CA . ARG A 1 97 ? -7.112 -11.381 12.993 1.00 35.12 97 ARG A CA 1
ATOM 815 C C . ARG A 1 97 ? -6.191 -11.668 14.168 1.00 35.12 97 ARG A C 1
ATOM 817 O O . ARG A 1 97 ? -6.724 -12.090 15.186 1.00 35.12 97 ARG A O 1
ATOM 824 N N . ARG A 1 98 ? -4.874 -11.422 14.111 1.00 35.94 98 ARG A N 1
ATOM 825 C CA . ARG A 1 98 ? -3.988 -11.642 15.274 1.00 35.94 98 ARG A CA 1
ATOM 826 C C . ARG A 1 98 ? -2.774 -10.708 15.300 1.00 35.94 98 ARG A C 1
ATOM 828 O O . ARG A 1 98 ? -1.677 -11.107 14.945 1.00 35.94 98 ARG A O 1
ATOM 835 N N . SER A 1 99 ? -2.962 -9.496 15.807 1.00 31.28 99 SER A N 1
ATOM 836 C CA . SER A 1 99 ? -1.916 -8.850 16.608 1.00 31.28 99 SER A CA 1
ATOM 837 C C . SER A 1 99 ? -2.558 -8.395 17.913 1.00 31.28 99 SER A C 1
ATOM 839 O O . SER A 1 99 ? -3.017 -7.268 18.062 1.00 31.28 99 SER A O 1
ATOM 841 N N . VAL A 1 100 ? -2.730 -9.376 18.799 1.00 33.97 100 VAL A N 1
ATOM 842 C CA . VAL A 1 100 ? -2.855 -9.176 20.240 1.00 33.97 100 VAL A CA 1
ATOM 843 C C . VAL A 1 100 ? -1.567 -9.744 20.809 1.00 33.97 100 VAL A C 1
ATOM 845 O O . VAL A 1 100 ? -1.405 -10.966 20.838 1.00 33.97 100 VAL A O 1
ATOM 848 N N . LYS A 1 101 ? -0.656 -8.859 21.196 1.00 33.41 101 LYS A N 1
ATOM 849 C CA . LYS A 1 101 ? 0.114 -8.932 22.435 1.00 33.41 101 LYS A CA 1
ATOM 850 C C . LYS A 1 101 ? 0.785 -7.592 22.681 1.00 33.41 101 LYS A C 1
ATOM 852 O O . LYS A 1 101 ? 1.355 -7.052 21.712 1.00 33.41 101 LYS A O 1
#

Solvent-accessible surface area (backbone atoms only — not comparable to full-atom values): 6674 Å² total; per-residue (Å²): 136,93,81,90,82,89,79,82,85,82,78,84,76,79,76,76,79,68,77,71,70,47,74,50,75,50,74,56,96,90,42,47,34,41,35,42,34,41,93,77,43,27,38,29,25,40,80,87,67,48,75,79,41,78,52,79,44,77,47,73,48,73,48,79,42,53,80,86,71,80,84,53,64,26,48,36,34,29,45,67,71,96,52,84,88,51,57,51,77,44,84,50,78,82,60,90,82,70,90,84,128

Radius of gyration: 21.31 Å; Cα contacts (8 Å, |Δi|>4): 147; chains: 1; bounding box: 28×56×76 Å

Sequence (101 aa):
MRRLFFTTVFFFLIFLTQGQQATKTVTIDGKRFTAHHDQWDFWIINSKKDTVVKLEPAFMDFKFSDFNKDGYKDLMLDLGGNIPDNYRLFLMFLNIRRSVK